Protein AF-A0A7D5PEN3-F1 (afdb_monomer)

Organism: NCBI:txid869886

Radius of gyration: 13.24 Å; Cα contacts (8 Å, |Δi|>4): 203; chains: 1; bounding box: 29×26×38 Å

Foldseek 3Di:
DWDDPDVQKTWQFFFDDDPPGDQQVLGATKIKGFLCVCVVVPPPQVCVACPPRNPDRKIWIWGWTADNVSDDTHIHTDDIGNDRVVSNVVCCVVCVVRGDPVD

pLDDT: mean 81.51, std 12.38, range [48.88, 95.69]

Structure (mmCIF, N/CA/C/O backbone):
data_AF-A0A7D5PEN3-F1
#
_entry.id   AF-A0A7D5PEN3-F1
#
loop_
_atom_site.group_PDB
_atom_site.id
_atom_site.type_symbol
_atom_site.label_atom_id
_atom_site.label_alt_id
_atom_site.label_comp_id
_atom_site.label_asym_id
_atom_site.label_entity_id
_atom_site.label_seq_id
_atom_site.pdbx_PDB_ins_code
_atom_site.Cartn_x
_atom_site.Cartn_y
_atom_site.Cartn_z
_atom_site.occupancy
_atom_site.B_iso_or_equiv
_atom_site.auth_seq_id
_atom_site.auth_comp_id
_atom_site.auth_asym_id
_atom_site.auth_atom_id
_atom_site.pdbx_PDB_model_num
ATOM 1 N N . MET A 1 1 ? -1.000 -15.122 -2.927 1.00 71.44 1 MET A N 1
ATOM 2 C CA . MET A 1 1 ? -1.975 -14.726 -1.868 1.00 71.44 1 MET A CA 1
ATOM 3 C C . MET A 1 1 ? -1.332 -13.662 -0.979 1.00 71.44 1 MET A C 1
ATOM 5 O O . MET A 1 1 ? -0.112 -13.690 -0.885 1.00 71.44 1 MET A O 1
ATOM 9 N N . PRO A 1 2 ? -2.082 -12.743 -0.330 1.00 87.56 2 PRO A N 1
ATOM 10 C CA . PRO A 1 2 ? -1.479 -11.714 0.520 1.00 87.56 2 PRO A CA 1
ATOM 11 C C . PRO A 1 2 ? -0.655 -12.319 1.660 1.00 87.56 2 PRO A C 1
ATOM 13 O O . PRO A 1 2 ? -1.161 -13.127 2.441 1.00 87.56 2 PRO A O 1
ATOM 16 N N . LYS A 1 3 ? 0.605 -11.904 1.775 1.00 91.25 3 LYS A N 1
ATOM 17 C CA . LYS A 1 3 ? 1.523 -12.324 2.833 1.00 91.25 3 LYS A CA 1
ATOM 18 C C . LYS A 1 3 ? 1.365 -11.396 4.032 1.00 91.25 3 LYS A C 1
ATOM 20 O O . LYS A 1 3 ? 1.504 -10.181 3.896 1.00 91.25 3 LYS A O 1
ATOM 25 N N . ARG A 1 4 ? 1.083 -11.953 5.212 1.00 91.50 4 ARG A N 1
ATOM 26 C CA . ARG A 1 4 ? 1.033 -11.164 6.451 1.00 91.50 4 ARG A CA 1
ATOM 27 C C . ARG A 1 4 ? 2.435 -10.651 6.782 1.00 91.50 4 ARG A C 1
ATOM 29 O O . ARG A 1 4 ? 3.367 -11.451 6.834 1.00 91.50 4 ARG A O 1
ATOM 36 N N . VAL A 1 5 ? 2.558 -9.344 6.991 1.00 88.12 5 VAL A N 1
ATOM 37 C CA . VAL A 1 5 ? 3.783 -8.703 7.492 1.00 88.12 5 VAL A CA 1
ATOM 38 C C . VAL A 1 5 ? 3.717 -8.696 9.017 1.00 88.12 5 VAL A C 1
ATOM 40 O O . VAL A 1 5 ? 4.522 -9.343 9.677 1.00 88.12 5 VAL A O 1
ATOM 43 N N . GLU A 1 6 ? 2.656 -8.099 9.556 1.00 88.19 6 GLU A N 1
ATOM 44 C CA . GLU A 1 6 ? 2.319 -8.044 10.981 1.00 88.19 6 GLU A CA 1
ATOM 45 C C . GLU A 1 6 ? 0.783 -8.060 11.155 1.00 88.19 6 GLU A C 1
ATOM 47 O O . GLU A 1 6 ? 0.049 -8.020 10.157 1.00 88.19 6 GLU A O 1
ATOM 52 N N . PRO A 1 7 ? 0.232 -8.214 12.374 1.00 88.69 7 PRO A N 1
ATOM 53 C CA . PRO A 1 7 ? -1.206 -8.052 12.587 1.00 88.69 7 PRO A CA 1
ATOM 54 C C . PRO A 1 7 ? -1.689 -6.714 12.012 1.00 88.69 7 PRO A C 1
ATOM 56 O O . PRO A 1 7 ? -1.050 -5.691 12.206 1.00 88.69 7 PRO A O 1
ATOM 59 N N . GLY A 1 8 ? -2.780 -6.733 11.242 1.00 88.44 8 GLY A N 1
ATOM 60 C CA . GLY A 1 8 ? -3.295 -5.527 10.583 1.00 88.44 8 GLY A CA 1
ATOM 61 C C . GLY A 1 8 ? -2.544 -5.084 9.318 1.00 88.44 8 GLY A C 1
ATOM 62 O O . GLY A 1 8 ? -3.006 -4.153 8.669 1.00 88.44 8 GLY A O 1
ATOM 63 N N . HIS A 1 9 ? -1.469 -5.762 8.897 1.00 90.38 9 HIS A N 1
ATOM 64 C CA . HIS A 1 9 ? -0.638 -5.356 7.753 1.00 90.38 9 HIS A CA 1
ATOM 65 C C . HIS A 1 9 ? -0.281 -6.531 6.836 1.00 90.38 9 HIS A C 1
ATOM 67 O O . HIS A 1 9 ? 0.260 -7.558 7.256 1.00 90.38 9 HIS A O 1
ATOM 73 N N . TYR A 1 10 ? -0.584 -6.390 5.548 1.00 92.94 10 TYR A N 1
ATOM 74 C CA . TYR A 1 10 ? -0.415 -7.449 4.559 1.00 92.94 10 TYR A CA 1
ATOM 75 C C . TYR A 1 10 ? 0.212 -6.907 3.282 1.00 92.94 10 TYR A C 1
ATOM 77 O O . TYR A 1 10 ? -0.242 -5.914 2.719 1.00 92.94 10 TYR A O 1
ATOM 85 N N . LYS A 1 11 ? 1.202 -7.625 2.762 1.00 93.44 11 LYS A N 1
ATOM 86 C CA . LYS A 1 11 ? 1.771 -7.382 1.441 1.00 93.44 11 LYS A CA 1
ATOM 87 C C . LYS A 1 11 ? 1.025 -8.210 0.400 1.00 93.44 11 LYS A C 1
ATOM 89 O O . LYS A 1 11 ? 0.837 -9.409 0.584 1.00 93.44 11 LYS A O 1
ATOM 94 N N . VAL A 1 12 ? 0.587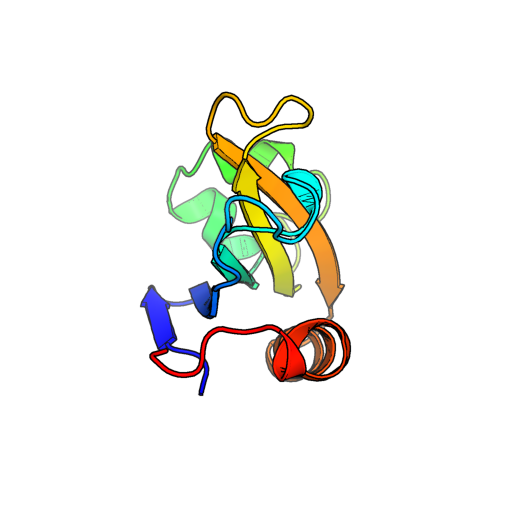 -7.575 -0.682 1.00 94.25 12 VAL A N 1
ATOM 95 C CA . VAL A 1 12 ? -0.246 -8.202 -1.722 1.00 94.25 12 VAL A CA 1
ATOM 96 C C . VAL A 1 12 ? 0.576 -8.594 -2.945 1.00 94.25 12 VAL A C 1
ATOM 98 O O . VAL A 1 12 ? 0.327 -9.651 -3.516 1.00 94.25 12 VAL A O 1
ATOM 101 N N . GLY A 1 13 ? 1.560 -7.781 -3.327 1.00 93.31 13 GLY A N 1
ATOM 102 C CA . GLY A 1 13 ? 2.419 -8.066 -4.471 1.00 93.31 13 GLY A CA 1
ATOM 103 C C . GLY A 1 13 ? 3.527 -7.035 -4.640 1.00 93.31 13 GLY A C 1
ATOM 104 O O . GLY A 1 13 ? 3.624 -6.074 -3.872 1.00 93.31 13 GLY A O 1
ATOM 105 N N . ARG A 1 14 ? 4.365 -7.237 -5.653 1.00 93.12 14 ARG A N 1
ATOM 106 C CA . ARG A 1 14 ? 5.457 -6.334 -6.029 1.00 93.12 14 ARG A CA 1
ATOM 107 C C . ARG A 1 14 ? 5.458 -6.139 -7.538 1.00 93.12 14 ARG A C 1
ATOM 109 O O . ARG A 1 14 ? 5.141 -7.072 -8.264 1.00 93.12 14 ARG A O 1
ATOM 116 N N . ILE A 1 15 ? 5.784 -4.929 -7.985 1.00 91.62 15 ILE A N 1
ATOM 117 C CA . ILE A 1 15 ? 6.061 -4.618 -9.390 1.00 91.62 15 ILE A CA 1
ATOM 118 C C . ILE A 1 15 ? 7.510 -4.145 -9.486 1.00 91.62 15 ILE A C 1
ATOM 120 O O . ILE A 1 15 ? 7.851 -3.064 -8.993 1.00 91.62 15 ILE A O 1
ATOM 124 N N . GLU A 1 16 ? 8.371 -4.923 -10.124 1.00 87.62 16 GLU A N 1
ATOM 125 C CA . GLU A 1 16 ? 9.770 -4.564 -10.315 1.00 87.62 16 GLU A CA 1
ATOM 126 C C . GLU A 1 16 ? 9.978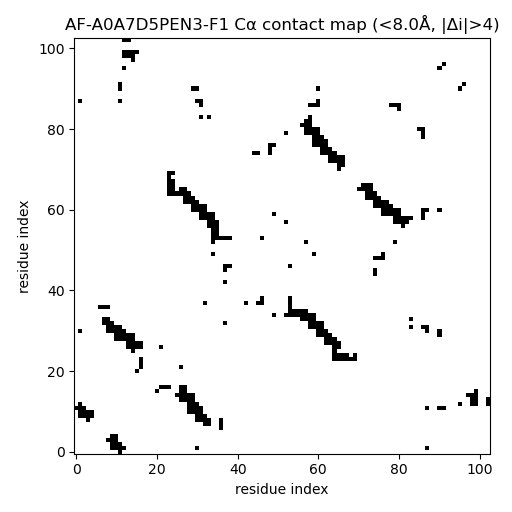 -3.411 -11.301 1.00 87.62 16 GLU A C 1
ATOM 128 O O . GLU A 1 16 ? 9.359 -3.307 -12.367 1.00 87.62 16 GLU A O 1
ATOM 133 N N . GLN A 1 17 ? 10.934 -2.546 -10.962 1.00 82.06 17 GLN A N 1
ATOM 134 C CA . GLN A 1 17 ? 11.415 -1.524 -11.877 1.00 82.06 17 GLN A CA 1
ATOM 135 C C . GLN A 1 17 ? 12.422 -2.142 -12.850 1.00 82.06 17 GLN A C 1
ATOM 137 O O . GLN A 1 17 ? 13.577 -2.376 -12.510 1.00 82.06 17 GLN A O 1
ATOM 142 N N . LYS A 1 18 ? 11.981 -2.382 -14.085 1.00 81.00 18 LYS A N 1
ATOM 143 C CA . LYS A 1 18 ? 12.833 -2.876 -15.178 1.00 81.00 18 LYS A CA 1
ATOM 144 C C . LYS A 1 18 ? 13.399 -1.701 -15.986 1.00 81.00 18 LYS A C 1
ATOM 146 O O . LYS A 1 18 ? 12.784 -0.637 -16.037 1.00 81.00 18 LYS A O 1
ATOM 151 N N . ARG A 1 19 ? 14.537 -1.895 -16.671 1.00 74.94 19 ARG A N 1
ATOM 152 C CA . ARG A 1 19 ? 15.197 -0.859 -17.505 1.00 74.94 19 ARG A CA 1
ATOM 153 C C . ARG A 1 19 ? 14.262 -0.244 -18.560 1.00 74.94 19 ARG A C 1
ATOM 155 O O . ARG A 1 19 ? 14.308 0.958 -18.777 1.00 74.94 19 ARG A O 1
ATOM 162 N N . ASN A 1 20 ? 13.377 -1.059 -19.139 1.00 76.56 20 ASN A N 1
ATOM 163 C CA . ASN A 1 20 ? 12.296 -0.643 -20.048 1.00 76.56 20 ASN A CA 1
ATOM 164 C C . ASN A 1 20 ? 10.908 -0.864 -19.410 1.00 76.56 20 ASN A C 1
ATOM 166 O O . ASN A 1 20 ? 9.940 -1.211 -20.084 1.00 76.56 20 ASN A O 1
ATOM 170 N N . GLY A 1 21 ? 10.844 -0.785 -18.082 1.00 68.69 21 GLY A N 1
ATOM 171 C CA . GLY A 1 21 ? 9.694 -1.174 -17.279 1.00 68.69 21 GLY A CA 1
ATOM 172 C C . GLY A 1 21 ? 8.667 -0.061 -17.067 1.00 68.69 21 GLY A C 1
ATOM 173 O O . GLY A 1 21 ? 8.719 0.999 -17.697 1.00 68.69 21 GLY A O 1
ATOM 174 N N . PRO A 1 22 ? 7.707 -0.290 -16.156 1.00 73.19 22 PRO A N 1
ATOM 175 C CA . PRO A 1 22 ? 6.732 0.721 -15.783 1.00 73.19 22 PRO A CA 1
ATOM 176 C C . PRO A 1 22 ? 7.424 1.982 -15.250 1.00 73.19 22 PRO A C 1
ATOM 178 O O . PRO A 1 22 ? 8.514 1.924 -14.681 1.00 73.19 22 PRO A O 1
ATOM 181 N N . ARG A 1 23 ? 6.763 3.140 -15.403 1.00 77.56 23 ARG A N 1
ATOM 182 C CA . ARG A 1 23 ? 7.237 4.396 -14.797 1.00 77.56 23 ARG A CA 1
ATOM 183 C C . ARG A 1 23 ? 7.530 4.181 -13.304 1.00 77.56 23 ARG A C 1
ATOM 185 O O . ARG A 1 23 ? 6.733 3.486 -12.675 1.00 77.56 23 ARG A O 1
ATOM 192 N N . PRO A 1 24 ? 8.545 4.843 -12.719 1.00 74.94 24 PRO A N 1
ATOM 193 C CA . PRO A 1 24 ? 8.941 4.641 -11.320 1.00 74.94 24 PRO A CA 1
ATOM 194 C C . PRO A 1 24 ? 7.770 4.675 -10.326 1.00 74.94 24 PRO A C 1
ATOM 196 O O . PRO A 1 24 ? 7.653 3.795 -9.479 1.00 74.94 24 PRO A O 1
ATOM 199 N N . ARG A 1 25 ? 6.812 5.593 -10.527 1.00 75.38 25 ARG A N 1
ATOM 200 C CA . ARG A 1 25 ? 5.568 5.717 -9.735 1.00 75.38 25 ARG A CA 1
ATOM 201 C C . ARG A 1 25 ? 4.599 4.521 -9.788 1.00 75.38 25 ARG A C 1
ATOM 203 O O . ARG A 1 25 ? 3.565 4.533 -9.132 1.00 75.38 25 ARG A O 1
ATOM 210 N N . LYS A 1 26 ? 4.847 3.538 -10.654 1.00 81.38 26 LYS A N 1
ATOM 211 C CA . LYS A 1 26 ? 4.028 2.325 -10.818 1.00 81.38 26 LYS A CA 1
ATOM 212 C C . LYS A 1 26 ? 4.739 1.067 -10.321 1.00 81.38 26 LYS A C 1
ATOM 214 O O . LYS A 1 26 ? 4.127 0.007 -10.356 1.00 81.38 26 LYS A O 1
ATOM 219 N N . CYS A 1 27 ? 5.988 1.187 -9.883 1.00 88.12 27 CYS A N 1
ATOM 220 C CA . CYS A 1 27 ? 6.793 0.086 -9.370 1.00 88.12 27 CYS A CA 1
ATOM 221 C C . CYS A 1 27 ? 6.837 0.124 -7.839 1.00 88.12 27 CYS A C 1
ATOM 223 O O . CYS A 1 27 ? 6.538 1.157 -7.236 1.00 88.12 27 CYS A O 1
ATOM 225 N N . GLY A 1 28 ? 7.244 -0.976 -7.220 1.00 90.75 28 GLY A N 1
ATOM 226 C CA . GLY A 1 28 ? 7.387 -1.102 -5.775 1.00 90.75 28 GLY A CA 1
ATOM 227 C C . GLY A 1 28 ? 6.494 -2.178 -5.173 1.00 90.75 28 GLY A C 1
ATOM 228 O O . GLY A 1 28 ? 5.897 -2.992 -5.878 1.00 90.75 28 GLY A O 1
ATOM 229 N N . ASP A 1 29 ? 6.434 -2.168 -3.853 1.00 93.06 29 ASP A N 1
ATOM 230 C CA . ASP A 1 29 ? 5.667 -3.088 -3.035 1.00 93.06 29 ASP A CA 1
ATOM 231 C C . ASP A 1 29 ? 4.258 -2.555 -2.798 1.00 93.06 29 ASP A C 1
ATOM 233 O O . ASP A 1 29 ? 4.068 -1.410 -2.398 1.00 93.06 29 ASP A O 1
ATOM 237 N N . PHE A 1 30 ? 3.263 -3.404 -3.014 1.00 93.31 30 PHE A N 1
ATOM 238 C CA . PHE A 1 30 ? 1.858 -3.082 -2.811 1.00 93.31 30 PHE A CA 1
ATOM 239 C C . PHE A 1 30 ? 1.318 -3.880 -1.636 1.00 93.31 30 PHE A C 1
ATOM 241 O O . PHE A 1 30 ? 1.594 -5.076 -1.494 1.00 93.31 30 PHE A O 1
ATOM 248 N N . GLY A 1 31 ? 0.512 -3.235 -0.805 1.00 93.94 31 GLY A N 1
ATOM 249 C CA . GLY A 1 31 ? -0.061 -3.880 0.364 1.00 93.94 31 GLY A CA 1
ATOM 250 C C . GLY A 1 31 ? -1.264 -3.148 0.923 1.00 93.94 31 GLY A C 1
ATOM 251 O O . GLY A 1 31 ? -1.727 -2.152 0.366 1.00 93.94 31 GLY A O 1
ATOM 252 N N . VAL A 1 32 ? -1.779 -3.689 2.019 1.00 93.06 32 VAL A N 1
ATOM 253 C CA . VAL A 1 32 ? -2.891 -3.131 2.778 1.00 93.06 32 VAL A CA 1
ATOM 254 C C . VAL A 1 32 ? -2.531 -3.071 4.255 1.00 93.06 32 VAL A C 1
ATOM 256 O O . VAL A 1 32 ? -1.940 -4.012 4.787 1.00 93.06 32 VAL A O 1
ATOM 259 N N . ILE A 1 33 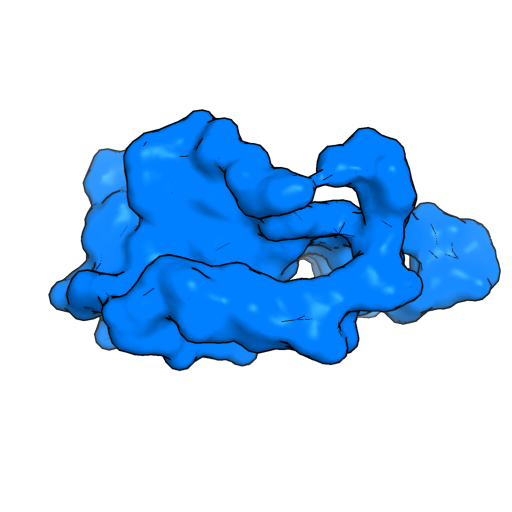? -2.897 -1.984 4.922 1.00 90.56 33 ILE A N 1
ATOM 260 C CA . ILE A 1 33 ? -2.694 -1.792 6.361 1.00 90.56 33 ILE A CA 1
ATOM 261 C C . ILE A 1 33 ? -3.975 -1.253 7.000 1.00 90.56 33 ILE A C 1
ATOM 263 O O . ILE A 1 33 ? -4.687 -0.459 6.385 1.00 90.56 33 ILE A O 1
ATOM 267 N N . LYS A 1 34 ? -4.310 -1.710 8.204 1.00 88.88 34 LYS A N 1
ATOM 268 C CA . LYS A 1 34 ? -5.450 -1.199 8.969 1.00 88.88 34 LYS A CA 1
ATOM 269 C C . LYS A 1 34 ? -5.070 0.131 9.623 1.00 88.88 34 LYS A C 1
ATOM 271 O O . LYS A 1 34 ? -3.991 0.231 10.198 1.00 88.88 34 LYS A O 1
ATOM 276 N N . GLY A 1 35 ? -5.947 1.131 9.531 1.00 81.44 35 GLY A N 1
ATOM 277 C CA . GLY A 1 35 ? -5.688 2.493 10.008 1.00 81.44 35 GLY A CA 1
ATOM 278 C C . GLY A 1 35 ? -5.239 2.551 11.468 1.00 81.44 35 GLY A C 1
ATOM 279 O O . GLY A 1 35 ? -4.234 3.184 11.758 1.00 81.44 35 GLY A O 1
ATOM 280 N N . GLU A 1 36 ? -5.912 1.816 12.357 1.00 79.00 36 GLU A N 1
ATOM 281 C CA . GLU A 1 36 ? -5.583 1.778 13.794 1.00 79.00 36 GLU A CA 1
ATOM 282 C C . GLU A 1 36 ? -4.154 1.271 14.083 1.00 79.00 36 GL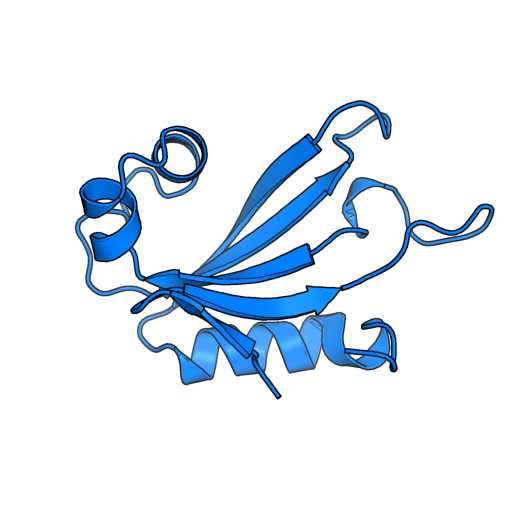U A C 1
ATOM 284 O O . GLU A 1 36 ? -3.478 1.787 14.967 1.00 79.00 36 GLU A O 1
ATOM 289 N N . ASN A 1 37 ? -3.643 0.332 13.279 1.00 75.25 37 ASN A N 1
ATOM 290 C CA . ASN A 1 37 ? -2.304 -0.242 13.448 1.00 75.25 37 ASN A CA 1
ATOM 291 C C . ASN A 1 37 ? -1.175 0.719 13.039 1.00 75.25 37 ASN A C 1
ATOM 293 O O . ASN A 1 37 ? -0.017 0.496 13.390 1.00 75.25 37 ASN A O 1
ATOM 297 N N . ILE A 1 38 ? -1.489 1.777 12.286 1.00 71.50 38 ILE A N 1
ATOM 298 C CA . ILE A 1 38 ? -0.506 2.775 11.847 1.00 71.50 38 ILE A CA 1
ATOM 299 C C . ILE A 1 38 ? -0.006 3.606 13.034 1.00 71.50 38 ILE A C 1
ATOM 301 O O . ILE A 1 38 ? 1.191 3.875 13.127 1.00 71.50 38 ILE A O 1
ATOM 305 N N . GLU A 1 39 ? -0.910 3.982 13.943 1.00 62.72 39 GLU A N 1
ATOM 306 C CA . GLU A 1 39 ? -0.576 4.758 15.143 1.00 62.72 39 GLU A CA 1
ATOM 307 C C . GLU A 1 39 ? 0.142 3.888 16.188 1.00 62.72 39 GLU A C 1
ATOM 309 O O . GLU A 1 39 ? 1.155 4.313 16.743 1.00 62.72 39 GLU A O 1
ATOM 314 N N . GLU A 1 40 ? -0.330 2.655 16.411 1.00 60.72 40 GLU A N 1
ATOM 315 C CA . GLU A 1 40 ? 0.214 1.754 17.441 1.00 60.72 40 GLU A CA 1
ATOM 316 C C . GLU A 1 40 ? 1.681 1.367 17.203 1.00 60.72 40 GLU A C 1
ATOM 318 O O . GLU A 1 40 ? 2.454 1.265 18.156 1.00 60.72 40 GLU A O 1
ATOM 323 N N . ASN A 1 41 ? 2.088 1.203 15.942 1.00 60.50 41 ASN A N 1
ATOM 324 C CA . ASN A 1 41 ? 3.436 0.743 15.601 1.00 60.50 41 ASN A CA 1
ATOM 325 C C . ASN A 1 41 ? 4.446 1.883 15.373 1.00 60.50 41 ASN A C 1
ATOM 327 O O . ASN A 1 41 ? 5.579 1.629 14.966 1.00 60.50 41 ASN A O 1
ATOM 331 N N . GLY A 1 42 ? 4.072 3.141 15.645 1.00 54.59 42 GLY A N 1
ATOM 332 C CA . GLY A 1 42 ? 5.000 4.280 15.595 1.00 54.59 42 GLY A CA 1
ATOM 333 C C . GLY A 1 42 ? 5.561 4.574 14.201 1.00 54.59 42 GLY A C 1
ATOM 334 O O . GLY A 1 42 ? 6.606 5.215 14.061 1.00 54.59 42 GLY A O 1
ATOM 335 N N . HIS A 1 43 ? 4.882 4.110 13.154 1.00 65.19 43 HIS A N 1
ATOM 336 C CA . HIS A 1 43 ? 5.349 4.268 11.789 1.00 65.19 43 HIS A CA 1
ATOM 337 C C . HIS A 1 43 ? 5.019 5.668 11.259 1.00 65.19 43 HIS A C 1
ATOM 339 O O . HIS A 1 43 ? 4.020 5.886 10.569 1.00 65.19 43 HIS A O 1
ATOM 345 N N . LEU A 1 44 ? 5.895 6.627 11.560 1.00 60.12 44 LEU A N 1
ATOM 346 C CA . LEU A 1 44 ? 5.773 8.031 11.142 1.00 60.12 44 LEU A CA 1
ATOM 347 C C . LEU A 1 44 ? 5.526 8.194 9.633 1.00 60.12 44 LEU A C 1
ATOM 349 O O . LEU A 1 44 ? 4.830 9.119 9.218 1.00 60.12 44 LEU A O 1
ATOM 353 N N . GLU A 1 45 ? 6.057 7.280 8.815 1.00 65.38 45 GLU A N 1
ATOM 354 C CA . GLU A 1 45 ? 5.835 7.285 7.369 1.00 65.38 45 GLU A CA 1
ATOM 355 C C . GLU A 1 45 ? 4.360 7.096 6.990 1.00 65.38 45 GLU A C 1
ATOM 357 O O . GLU A 1 45 ? 3.890 7.754 6.070 1.00 65.38 45 GLU A O 1
ATOM 362 N N . TRP A 1 46 ? 3.604 6.263 7.710 1.00 67.44 46 TRP A N 1
ATOM 363 C CA . TRP A 1 46 ? 2.198 5.972 7.415 1.00 67.44 46 TRP A CA 1
ATOM 364 C C . TRP A 1 46 ? 1.260 7.054 7.956 1.00 67.44 46 TRP A C 1
ATOM 366 O O . TRP A 1 46 ? 0.203 7.304 7.363 1.00 67.44 46 TRP A O 1
ATOM 376 N N . SER A 1 47 ? 1.664 7.732 9.035 1.00 61.91 47 SER A N 1
ATOM 377 C CA . SER A 1 47 ? 0.892 8.797 9.685 1.00 61.91 47 SER A CA 1
ATOM 378 C C . SER A 1 47 ? 0.627 9.995 8.767 1.00 61.91 47 SER A C 1
ATOM 380 O O . SER A 1 47 ? -0.461 10.564 8.788 1.00 61.91 47 SER A O 1
ATOM 382 N N . HIS A 1 48 ? 1.577 10.348 7.899 1.00 63.25 48 HIS A N 1
ATOM 383 C CA . HIS A 1 48 ? 1.396 11.436 6.927 1.00 63.25 48 HIS A CA 1
ATOM 384 C C . HIS A 1 48 ? 0.476 11.075 5.757 1.00 63.25 48 HIS A C 1
ATOM 386 O O . HIS A 1 48 ? -0.004 11.947 5.040 1.00 63.25 48 HIS A O 1
ATOM 392 N N . ILE A 1 49 ? 0.261 9.785 5.517 1.00 64.00 49 ILE A N 1
ATOM 393 C CA . ILE A 1 49 ? -0.336 9.301 4.271 1.00 64.00 49 ILE A CA 1
ATOM 394 C C . ILE A 1 49 ? -1.777 8.847 4.503 1.00 64.00 49 ILE A C 1
ATOM 396 O O . ILE A 1 49 ? -2.614 8.937 3.610 1.00 64.00 49 ILE A O 1
ATOM 400 N N . CYS A 1 50 ? -2.085 8.407 5.722 1.00 60.69 50 CYS A N 1
ATOM 401 C CA . CYS A 1 50 ? -3.433 8.047 6.148 1.00 60.69 50 CYS A CA 1
ATOM 402 C C . CYS A 1 50 ? -4.111 9.164 6.960 1.00 60.69 50 CYS A C 1
ATOM 404 O O . CYS A 1 50 ? -5.047 8.887 7.710 1.00 60.69 50 CYS A O 1
ATOM 406 N N . GLU A 1 51 ? -3.645 10.410 6.837 1.00 58.75 51 GLU A N 1
ATOM 407 C CA . GLU A 1 51 ? -4.113 11.560 7.616 1.00 58.75 51 GLU A CA 1
ATOM 408 C C . GLU A 1 51 ? -5.653 11.692 7.537 1.00 58.75 51 GLU A C 1
ATOM 410 O O . GLU A 1 51 ? -6.239 11.801 6.460 1.00 58.75 51 GLU A O 1
ATOM 415 N N . GLY A 1 52 ? -6.332 11.567 8.686 1.00 59.69 52 GLY A N 1
ATOM 416 C CA . GLY A 1 52 ? -7.803 11.533 8.800 1.00 59.69 52 GLY A CA 1
ATOM 417 C C . GLY A 1 52 ? -8.463 10.140 8.765 1.00 59.69 52 GLY A C 1
ATOM 418 O O . GLY A 1 52 ? -9.629 10.015 9.132 1.00 59.69 52 GLY A O 1
ATOM 419 N N . ILE A 1 53 ? -7.734 9.084 8.390 1.00 60.62 53 ILE A N 1
ATOM 420 C CA . ILE A 1 53 ? -8.201 7.678 8.336 1.00 60.62 53 ILE A CA 1
ATOM 421 C C . ILE A 1 53 ? -7.556 6.823 9.439 1.00 60.62 53 ILE A C 1
ATOM 423 O O . ILE A 1 53 ? -8.124 5.807 9.833 1.00 60.62 53 ILE A O 1
ATOM 427 N N . ILE A 1 54 ? -6.423 7.263 9.993 1.00 59.97 54 ILE A N 1
ATOM 428 C CA . ILE A 1 54 ? -5.648 6.573 11.047 1.00 59.97 54 ILE A CA 1
ATOM 429 C C . ILE A 1 54 ? -6.495 6.202 12.273 1.00 59.97 54 ILE A C 1
ATOM 431 O O . ILE A 1 54 ? -6.298 5.153 12.869 1.00 59.97 54 ILE A O 1
ATOM 435 N N . LYS A 1 55 ? -7.521 6.997 12.595 1.00 59.88 55 LYS A N 1
ATOM 436 C CA . LYS A 1 55 ? -8.426 6.743 13.732 1.00 59.88 55 LYS A CA 1
ATOM 437 C C . LYS A 1 55 ? -9.675 5.937 13.375 1.00 59.88 55 LYS A C 1
ATOM 439 O O . LYS A 1 55 ? -10.616 5.867 14.160 1.00 59.88 55 LYS A O 1
ATOM 444 N N . THR A 1 56 ? -9.729 5.375 12.172 1.00 64.38 56 THR A N 1
ATOM 445 C CA . THR A 1 56 ? -10.885 4.620 11.679 1.00 64.38 56 THR A CA 1
ATOM 446 C C . THR A 1 56 ? -10.513 3.154 11.491 1.00 64.38 56 THR A C 1
ATOM 448 O O . THR A 1 56 ? -9.389 2.836 11.109 1.00 64.38 56 THR A O 1
ATOM 451 N N . SER A 1 57 ? -11.469 2.239 11.674 1.00 72.25 57 SER A N 1
ATOM 452 C CA . SER A 1 57 ? -11.278 0.797 11.425 1.00 72.25 57 SER A CA 1
ATOM 453 C C . SER A 1 57 ? -11.144 0.434 9.934 1.00 72.25 57 SER A C 1
ATOM 455 O O . SER A 1 57 ? -11.369 -0.716 9.550 1.00 72.25 57 SER A O 1
ATOM 457 N N . ARG A 1 58 ? -10.795 1.408 9.085 1.00 86.75 58 ARG A N 1
ATOM 458 C CA . ARG A 1 58 ? -10.635 1.259 7.640 1.00 86.75 58 ARG A CA 1
ATOM 459 C C . ARG A 1 58 ? -9.299 0.627 7.277 1.00 86.75 58 ARG A C 1
ATOM 461 O O . ARG A 1 58 ? -8.319 0.695 8.015 1.00 86.75 58 ARG A O 1
ATOM 468 N N . TRP A 1 59 ? -9.274 0.035 6.093 1.00 90.38 59 TRP A N 1
ATOM 469 C CA . TRP A 1 59 ? -8.114 -0.593 5.480 1.00 90.38 59 TRP A CA 1
ATOM 470 C C . TRP A 1 59 ? -7.581 0.278 4.349 1.00 90.38 59 TRP A C 1
ATOM 472 O O . TRP A 1 59 ? -8.294 0.600 3.400 1.00 90.38 59 TRP A O 1
ATOM 482 N N . CYS A 1 60 ? -6.312 0.642 4.437 1.00 90.38 60 CYS A N 1
ATOM 483 C CA . CYS A 1 60 ? -5.610 1.490 3.490 1.00 90.38 60 CYS A CA 1
ATOM 484 C C . CYS A 1 60 ? -4.800 0.629 2.521 1.00 90.38 60 CYS A C 1
ATOM 486 O O . CYS A 1 60 ? -3.895 -0.086 2.943 1.00 90.38 60 CYS A O 1
ATOM 488 N N . ALA A 1 61 ? -5.099 0.711 1.226 1.00 92.62 61 ALA A N 1
ATOM 489 C CA . ALA A 1 61 ? -4.264 0.151 0.172 1.00 92.62 61 ALA A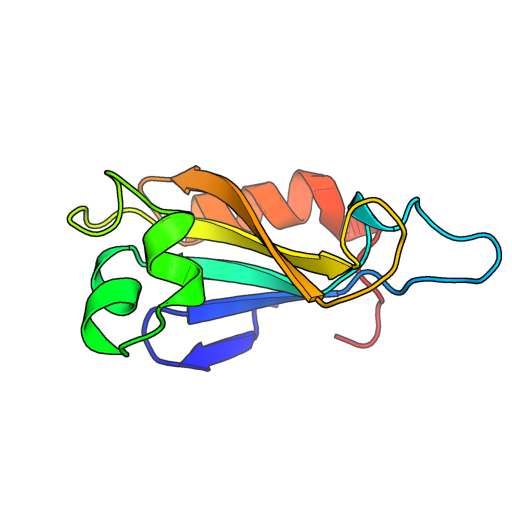 CA 1
ATOM 490 C C . ALA A 1 61 ? -3.151 1.135 -0.192 1.00 92.62 61 ALA A C 1
ATOM 492 O O . ALA A 1 61 ? -3.412 2.321 -0.421 1.00 92.62 61 ALA A O 1
ATOM 493 N N . TYR A 1 62 ? -1.925 0.636 -0.296 1.00 91.12 62 TYR A N 1
ATOM 494 C CA . TYR A 1 62 ? -0.742 1.467 -0.457 1.00 91.12 62 TYR A CA 1
ATOM 495 C C . TYR A 1 62 ? 0.237 0.940 -1.507 1.00 91.12 62 TYR A C 1
ATOM 497 O O . TYR A 1 62 ? 0.167 -0.216 -1.940 1.00 91.12 62 TYR A O 1
ATOM 505 N N . ARG A 1 63 ? 1.202 1.798 -1.848 1.00 91.31 63 ARG A N 1
ATOM 506 C CA . ARG A 1 63 ? 2.440 1.453 -2.555 1.00 91.31 63 ARG A CA 1
ATOM 507 C C . ARG A 1 63 ? 3.651 1.971 -1.778 1.00 91.31 63 ARG A C 1
ATOM 509 O O . ARG A 1 63 ? 3.634 3.113 -1.344 1.00 91.31 63 ARG A O 1
ATOM 516 N N . ILE A 1 64 ? 4.707 1.174 -1.673 1.00 90.12 64 ILE A N 1
ATOM 517 C CA . ILE A 1 64 ? 6.043 1.597 -1.237 1.00 90.12 64 ILE A CA 1
ATOM 518 C C . ILE A 1 64 ? 6.974 1.417 -2.427 1.00 90.12 64 ILE A C 1
ATOM 520 O O . ILE A 1 64 ? 7.191 0.298 -2.889 1.00 90.12 64 ILE A O 1
ATOM 524 N N . GLY A 1 65 ? 7.513 2.497 -2.970 1.00 89.56 65 GLY A N 1
ATOM 525 C CA . GLY A 1 65 ? 8.346 2.402 -4.162 1.00 89.56 65 GLY A CA 1
ATOM 526 C C . GLY A 1 65 ? 9.110 3.680 -4.457 1.00 89.56 65 GLY A C 1
ATOM 527 O O . GLY A 1 65 ? 9.119 4.598 -3.641 1.00 89.56 65 GLY A O 1
ATOM 528 N N . PRO A 1 66 ? 9.754 3.761 -5.628 1.00 86.56 66 PRO A N 1
ATOM 529 C CA . PRO A 1 66 ? 10.526 4.935 -5.995 1.00 86.56 66 PRO A CA 1
ATOM 530 C C . PRO A 1 66 ? 9.664 6.202 -6.024 1.00 86.56 66 PRO A C 1
ATOM 532 O O . PRO A 1 66 ? 8.502 6.155 -6.460 1.00 86.56 66 PRO A O 1
ATOM 535 N N . GLY A 1 67 ? 10.253 7.326 -5.608 1.00 78.69 67 GLY A N 1
ATOM 536 C CA . GLY A 1 67 ? 9.676 8.662 -5.779 1.00 78.69 67 GLY A CA 1
ATOM 537 C C . GLY A 1 67 ? 9.536 9.075 -7.252 1.00 78.69 67 GLY A C 1
ATOM 538 O O . GLY A 1 67 ? 9.885 8.326 -8.168 1.00 78.69 67 GLY A O 1
ATOM 539 N N . ASP A 1 68 ? 9.040 10.290 -7.501 1.00 72.88 68 ASP A N 1
ATOM 540 C CA . ASP A 1 68 ? 8.663 10.753 -8.849 1.00 72.88 68 ASP A CA 1
ATOM 541 C C . ASP A 1 68 ? 9.812 10.714 -9.871 1.00 72.88 68 ASP A C 1
ATOM 543 O O . ASP A 1 68 ? 9.594 10.377 -11.036 1.00 72.88 68 ASP A O 1
ATOM 547 N N . ASN A 1 69 ? 11.043 10.953 -9.415 1.00 75.31 69 ASN A N 1
ATOM 548 C CA . ASN A 1 69 ? 12.250 10.929 -10.246 1.00 75.31 69 ASN A CA 1
ATOM 549 C C . ASN A 1 69 ? 12.988 9.576 -10.215 1.00 75.31 69 ASN A C 1
ATOM 551 O O . ASN A 1 69 ? 14.095 9.461 -10.734 1.00 75.31 69 ASN A O 1
ATOM 555 N N . GLY A 1 70 ? 12.406 8.547 -9.589 1.00 70.88 70 GLY A N 1
ATOM 556 C CA . GLY A 1 70 ? 13.052 7.245 -9.390 1.00 70.88 70 GLY A CA 1
ATOM 557 C C . GLY A 1 70 ? 14.105 7.220 -8.278 1.00 70.88 70 GLY A C 1
ATOM 558 O O . GLY A 1 70 ? 14.714 6.183 -8.042 1.00 70.88 70 GLY A O 1
ATOM 559 N N . THR A 1 71 ? 14.309 8.341 -7.588 1.00 71.88 71 THR A N 1
ATOM 560 C CA . THR A 1 71 ? 15.240 8.493 -6.467 1.00 71.88 71 THR A CA 1
ATOM 561 C C . THR A 1 71 ? 14.499 8.452 -5.135 1.00 71.88 71 THR A C 1
ATOM 563 O O . THR A 1 71 ? 13.484 9.134 -4.980 1.00 71.88 71 THR A O 1
ATOM 566 N N . GLY A 1 72 ? 15.043 7.712 -4.167 1.00 79.62 72 GLY A N 1
ATOM 567 C CA . GLY A 1 72 ? 14.459 7.565 -2.833 1.00 79.62 72 GLY A CA 1
ATOM 568 C C . GLY A 1 72 ? 13.226 6.659 -2.806 1.00 79.62 72 GLY A C 1
ATOM 569 O O . GLY A 1 72 ? 12.590 6.409 -3.831 1.00 79.62 72 GLY A O 1
ATOM 570 N N . THR A 1 73 ? 12.895 6.171 -1.614 1.00 84.31 73 THR A N 1
ATOM 571 C CA . THR A 1 73 ? 11.687 5.380 -1.366 1.00 84.31 73 THR A CA 1
ATOM 572 C C . THR A 1 73 ? 10.607 6.288 -0.802 1.00 84.31 73 THR A C 1
ATOM 574 O O . THR A 1 73 ? 10.869 7.106 0.077 1.00 84.31 73 THR A O 1
ATOM 577 N N . ARG A 1 74 ? 9.393 6.140 -1.319 1.00 84.44 74 ARG A N 1
ATOM 578 C CA . ARG A 1 74 ? 8.203 6.850 -0.875 1.00 84.44 74 ARG A CA 1
ATOM 579 C C . ARG A 1 74 ? 7.075 5.854 -0.664 1.00 84.44 74 ARG A C 1
ATOM 581 O O . ARG A 1 74 ? 6.898 4.923 -1.454 1.00 84.44 74 ARG A O 1
ATOM 588 N N . THR A 1 75 ? 6.291 6.124 0.364 1.00 86.19 75 THR A N 1
ATOM 589 C CA . THR A 1 75 ? 5.040 5.436 0.638 1.00 86.19 75 THR A CA 1
ATOM 590 C C . THR A 1 75 ? 3.882 6.298 0.121 1.00 86.19 75 THR A C 1
ATOM 592 O O . THR A 1 75 ? 3.879 7.520 0.276 1.00 86.19 75 THR A O 1
ATOM 595 N N . ASP A 1 76 ? 2.920 5.676 -0.555 1.00 85.56 76 ASP A N 1
ATOM 596 C CA . ASP A 1 76 ? 1.770 6.325 -1.184 1.00 85.56 76 ASP A CA 1
ATOM 597 C C . ASP A 1 76 ? 0.474 5.634 -0.759 1.00 85.56 76 ASP A C 1
ATOM 599 O O . ASP A 1 76 ? 0.329 4.421 -0.939 1.00 85.56 76 ASP A O 1
ATOM 603 N N . LEU A 1 77 ? -0.503 6.406 -0.280 1.00 88.44 77 LEU A N 1
ATOM 604 C CA . LEU A 1 77 ? -1.868 5.927 -0.086 1.00 88.44 77 LEU A CA 1
ATOM 605 C C . LEU A 1 77 ? -2.552 5.939 -1.443 1.00 88.44 77 LEU A C 1
ATOM 607 O O . LEU A 1 77 ? -2.625 6.965 -2.120 1.00 88.44 77 LEU A O 1
ATOM 611 N N . LEU A 1 78 ? -3.071 4.784 -1.832 1.00 89.62 78 LEU A N 1
ATOM 612 C CA . LEU A 1 78 ? -3.791 4.637 -3.086 1.00 89.62 78 LEU A CA 1
ATOM 613 C C . LEU A 1 78 ? -5.289 4.835 -2.872 1.00 89.62 78 LEU A C 1
ATOM 615 O O . LEU A 1 78 ? -5.931 5.536 -3.655 1.00 89.62 78 LEU A O 1
ATOM 619 N N . LYS A 1 79 ? -5.848 4.186 -1.840 1.00 91.12 79 LYS A N 1
ATOM 620 C CA . LYS A 1 79 ? -7.276 4.235 -1.495 1.00 91.12 79 LYS A CA 1
ATOM 621 C C . LYS A 1 79 ? -7.537 3.623 -0.111 1.00 91.12 79 LYS A C 1
ATOM 623 O O . LYS A 1 79 ? -6.772 2.772 0.330 1.00 91.12 79 LYS A O 1
ATOM 628 N N . ALA A 1 80 ? -8.639 4.007 0.532 1.00 90.56 80 ALA A N 1
ATOM 629 C CA . ALA A 1 80 ? -9.139 3.380 1.755 1.00 90.56 80 ALA A CA 1
ATOM 630 C C . ALA A 1 80 ? -10.458 2.624 1.524 1.00 90.56 80 ALA A C 1
ATOM 632 O O . ALA A 1 80 ? -11.244 2.982 0.642 1.00 90.56 80 ALA A O 1
ATOM 633 N N . PHE A 1 81 ? -10.680 1.590 2.332 1.00 92.12 81 PHE A N 1
ATOM 634 C CA . PHE A 1 81 ? -11.787 0.639 2.243 1.00 92.12 81 PHE A CA 1
ATOM 635 C C . PHE A 1 81 ? -12.312 0.298 3.635 1.00 92.12 81 PHE A C 1
ATOM 637 O O . PHE A 1 81 ? -11.597 0.445 4.624 1.00 92.12 81 PHE A O 1
ATOM 644 N N . ASP A 1 82 ? -13.539 -0.206 3.717 1.00 91.12 82 ASP A N 1
ATOM 645 C CA . ASP A 1 82 ? -14.120 -0.612 4.998 1.00 91.12 82 ASP A CA 1
ATOM 646 C C . ASP A 1 82 ? -13.680 -2.032 5.409 1.00 91.12 82 ASP A C 1
ATOM 648 O O . ASP A 1 82 ? -13.671 -2.358 6.594 1.00 91.12 82 ASP A O 1
ATOM 652 N N . SER A 1 83 ? -13.227 -2.865 4.460 1.00 93.38 83 SER A N 1
ATOM 653 C CA . SER A 1 83 ? -12.757 -4.228 4.729 1.00 93.38 83 SER A CA 1
ATOM 654 C C . SER A 1 83 ? -11.389 -4.539 4.109 1.00 93.38 83 SER A C 1
ATOM 656 O O . SER A 1 83 ? -10.972 -3.958 3.103 1.00 93.38 83 SER A O 1
ATOM 658 N N . LYS A 1 84 ? -10.689 -5.515 4.706 1.00 93.50 84 LYS A N 1
ATOM 659 C CA . LYS A 1 84 ? -9.418 -6.037 4.183 1.00 93.50 84 LYS A CA 1
ATOM 660 C C . LYS A 1 84 ? -9.599 -6.676 2.807 1.00 93.50 84 LYS A C 1
ATOM 662 O O . LYS A 1 84 ? -8.745 -6.490 1.945 1.00 93.50 84 LYS A O 1
ATOM 667 N N . SER A 1 85 ? -10.660 -7.467 2.630 1.00 95.00 85 SER A N 1
ATOM 668 C CA . SER A 1 85 ? -10.934 -8.177 1.376 1.00 95.00 85 SER A CA 1
ATOM 669 C C . SER A 1 85 ? -11.101 -7.192 0.230 1.00 95.00 85 SER A C 1
ATOM 671 O O . SER A 1 85 ? -10.391 -7.324 -0.757 1.00 95.00 85 SER A O 1
ATOM 673 N N . ASP A 1 86 ? -11.890 -6.1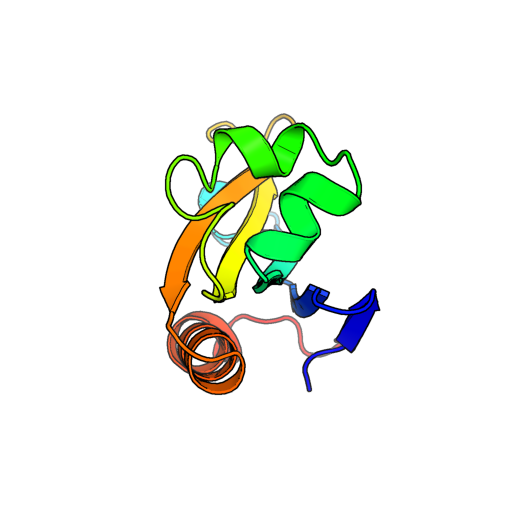30 0.410 1.00 95.31 86 ASP A N 1
ATOM 674 C CA . ASP A 1 86 ? -12.113 -5.141 -0.652 1.00 95.31 86 ASP A CA 1
ATOM 675 C C . ASP A 1 86 ? -10.814 -4.432 -1.055 1.00 95.31 86 ASP A C 1
ATOM 677 O O . ASP A 1 86 ? -10.561 -4.198 -2.238 1.00 95.31 86 ASP A O 1
ATOM 681 N N . ALA A 1 87 ? -9.961 -4.114 -0.076 1.00 93.69 87 ALA A N 1
ATOM 682 C CA . ALA A 1 87 ? -8.667 -3.488 -0.330 1.00 93.69 87 ALA A CA 1
ATOM 683 C C . ALA A 1 87 ? -7.723 -4.412 -1.122 1.00 93.69 87 ALA A C 1
ATOM 685 O O . ALA A 1 87 ? -7.045 -3.968 -2.054 1.00 93.69 87 ALA A O 1
ATOM 686 N N . VAL A 1 88 ? -7.691 -5.701 -0.768 1.00 95.25 88 VAL A N 1
ATOM 687 C CA . VAL A 1 88 ? -6.899 -6.720 -1.472 1.00 95.25 88 VAL A CA 1
ATOM 688 C C . VAL A 1 88 ? -7.440 -6.952 -2.880 1.00 95.25 88 VAL A C 1
ATOM 690 O O . VAL A 1 88 ? -6.663 -6.916 -3.835 1.00 95.25 88 VAL A O 1
ATOM 693 N N . ASP A 1 89 ? -8.748 -7.146 -3.020 1.00 95.38 89 ASP A N 1
ATOM 694 C CA . ASP A 1 89 ? -9.408 -7.428 -4.295 1.00 95.38 89 ASP A CA 1
ATOM 695 C C . ASP A 1 89 ? -9.242 -6.256 -5.262 1.00 95.38 89 ASP A C 1
ATOM 697 O O . ASP A 1 89 ? -8.952 -6.447 -6.446 1.00 95.38 89 ASP A O 1
ATOM 701 N N . TRP A 1 90 ? -9.313 -5.022 -4.755 1.00 95.69 90 TRP A N 1
ATOM 702 C CA . TRP A 1 90 ? -9.032 -3.831 -5.549 1.00 95.69 90 TRP A CA 1
ATOM 703 C C . TRP A 1 90 ? -7.590 -3.802 -6.073 1.00 95.69 90 TRP A C 1
ATOM 705 O O . TRP A 1 90 ? -7.369 -3.506 -7.253 1.00 95.69 90 TRP A O 1
ATOM 715 N N . LEU A 1 91 ? -6.603 -4.132 -5.230 1.00 94.19 91 LEU A N 1
ATOM 716 C CA . LEU A 1 91 ? -5.202 -4.217 -5.654 1.00 94.19 91 LEU A CA 1
ATOM 717 C C . LEU A 1 91 ? -4.996 -5.322 -6.695 1.00 94.19 91 LEU A C 1
ATOM 719 O O . LEU A 1 91 ? -4.331 -5.087 -7.706 1.00 94.19 91 LEU A O 1
ATOM 723 N N . GLN A 1 92 ? -5.589 -6.498 -6.487 1.00 93.38 92 GLN A N 1
ATOM 724 C CA . GLN A 1 92 ? -5.490 -7.620 -7.422 1.00 93.38 92 GLN A CA 1
ATOM 725 C C . GLN A 1 92 ? -6.163 -7.313 -8.763 1.00 93.38 92 GLN A C 1
ATOM 727 O O . GLN A 1 92 ? -5.558 -7.529 -9.810 1.00 93.38 92 GLN A O 1
ATOM 732 N N . SER A 1 93 ? -7.361 -6.733 -8.761 1.00 93.56 93 SER A N 1
ATOM 733 C CA . SER A 1 93 ? -8.058 -6.349 -9.993 1.00 93.56 93 SER A CA 1
ATOM 734 C C . SER A 1 93 ? -7.282 -5.290 -10.789 1.00 93.56 93 SER A C 1
ATOM 736 O O . SER A 1 93 ? -7.207 -5.353 -12.017 1.00 93.56 93 SER A O 1
ATOM 738 N N . ARG A 1 94 ? -6.664 -4.320 -10.103 1.00 93.25 94 ARG A N 1
ATOM 739 C CA . ARG A 1 94 ? -6.017 -3.170 -10.755 1.00 93.25 94 ARG A CA 1
ATOM 740 C C . ARG A 1 94 ? -4.559 -3.409 -11.156 1.00 93.25 94 ARG A C 1
ATOM 742 O O . ARG A 1 94 ? -4.092 -2.818 -12.137 1.00 93.25 94 ARG A O 1
ATOM 749 N N . TYR A 1 95 ? -3.838 -4.222 -10.389 1.00 91.06 95 TYR A N 1
ATOM 750 C CA . TYR A 1 95 ? -2.394 -4.433 -10.536 1.00 91.06 95 TYR A CA 1
ATOM 751 C C . TYR A 1 95 ? -1.985 -5.905 -10.603 1.00 91.06 95 TYR A C 1
ATOM 753 O O . TYR A 1 95 ? -0.840 -6.168 -10.951 1.00 91.06 95 TYR A O 1
ATOM 76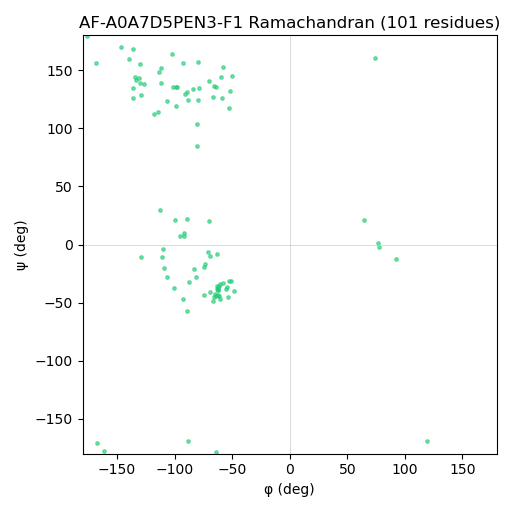1 N N . GLY A 1 96 ? -2.880 -6.854 -10.317 1.00 89.12 96 GLY A N 1
ATOM 762 C CA . GLY A 1 96 ? -2.549 -8.274 -10.165 1.00 89.12 96 GLY A CA 1
ATOM 763 C C . GLY A 1 96 ? -1.828 -8.880 -11.363 1.00 89.12 96 GLY A C 1
ATOM 764 O O . GLY A 1 96 ? -0.862 -9.609 -11.186 1.00 89.12 96 GLY A O 1
ATOM 765 N N . ASN A 1 97 ? -2.209 -8.497 -12.583 1.00 89.12 97 ASN A N 1
ATOM 766 C CA . ASN A 1 97 ? -1.545 -8.950 -13.811 1.00 89.12 97 ASN A CA 1
ATOM 767 C C . ASN A 1 97 ? -0.141 -8.358 -14.042 1.00 89.12 97 ASN A C 1
ATOM 769 O O . ASN A 1 97 ? 0.520 -8.715 -15.013 1.00 89.12 97 ASN A O 1
ATOM 773 N N . LYS A 1 98 ? 0.286 -7.411 -13.204 1.00 88.19 98 LYS A N 1
ATOM 774 C CA . LYS A 1 98 ? 1.611 -6.778 -13.234 1.00 88.19 98 LYS A CA 1
ATOM 775 C C . LYS A 1 98 ? 2.466 -7.179 -12.045 1.00 88.19 98 LYS A C 1
ATOM 777 O O . LYS A 1 98 ? 3.634 -6.804 -12.032 1.00 88.19 98 LYS A O 1
ATOM 782 N N . PHE A 1 99 ? 1.886 -7.845 -11.047 1.00 89.06 99 PHE A N 1
ATOM 783 C CA . PHE A 1 99 ? 2.673 -8.356 -9.944 1.00 89.06 99 PHE A CA 1
ATOM 784 C C . PHE A 1 99 ? 3.613 -9.432 -10.460 1.00 89.06 99 PHE A C 1
ATOM 786 O O . PHE A 1 99 ? 3.229 -10.266 -11.282 1.00 89.06 99 PHE A O 1
ATOM 793 N N . ASP A 1 100 ? 4.852 -9.379 -9.994 1.00 83.25 100 ASP A N 1
ATOM 794 C CA . ASP A 1 100 ? 5.837 -10.385 -10.339 1.00 83.25 100 ASP A CA 1
ATOM 795 C C . ASP A 1 100 ? 5.387 -11.741 -9.777 1.00 83.25 100 ASP A C 1
ATOM 797 O O . ASP A 1 100 ? 4.905 -11.846 -8.647 1.00 83.25 100 ASP A O 1
ATOM 801 N N . THR A 1 101 ? 5.506 -12.783 -10.598 1.00 67.38 101 THR A N 1
ATOM 802 C CA . THR A 1 101 ? 4.990 -14.134 -10.320 1.00 67.38 101 THR A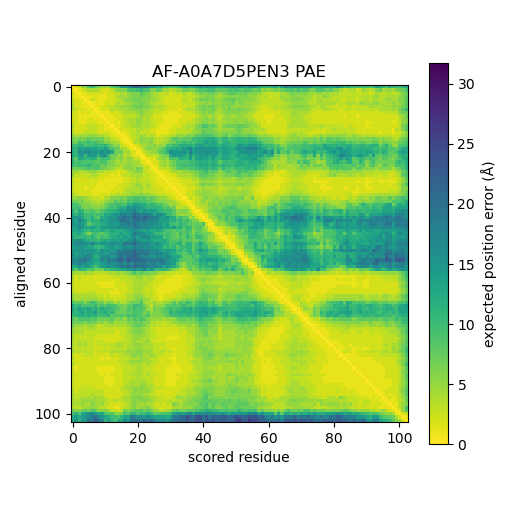 CA 1
ATOM 803 C C . THR A 1 101 ? 5.732 -14.869 -9.205 1.00 67.38 101 THR A C 1
ATOM 805 O O . THR A 1 101 ? 5.271 -15.917 -8.768 1.00 67.38 101 THR A O 1
ATOM 808 N N . GLU A 1 102 ? 6.860 -14.336 -8.734 1.00 57.91 102 GLU A N 1
ATOM 809 C CA . GLU A 1 102 ? 7.684 -14.931 -7.671 1.00 57.91 102 GLU A CA 1
ATOM 810 C C . GLU A 1 102 ? 7.279 -14.477 -6.252 1.00 57.91 102 GLU A C 1
ATOM 812 O O . GLU A 1 102 ? 8.090 -14.538 -5.327 1.00 57.91 102 GLU A O 1
ATOM 817 N N . TYR A 1 103 ? 6.034 -14.014 -6.068 1.00 48.88 103 TYR A N 1
ATOM 818 C CA . TYR A 1 103 ? 5.524 -13.491 -4.791 1.00 48.88 103 TYR A CA 1
ATOM 819 C C . TYR A 1 103 ? 4.507 -14.394 -4.078 1.00 48.88 103 TYR A C 1
ATOM 821 O O . TYR A 1 103 ? 3.491 -14.784 -4.701 1.00 48.88 103 TYR A O 1
#

Sequence (103 aa):
MPKRVEPGHYKVGRIEQKRNGPRPRKCGDFGVIKGENIEENGHLEWSHICEGIIKTSRWCAYRIGPGDNGTGTRTDLLKAFDSKSDAVDWLQSRYGNKFDTEY

Mean predicted aligned error: 6.4 Å

Nearest PDB structures (foldseek):
  8txr-assembly1_D  TM=2.755E-01  e=2.560E-01  Escherichia coli
  8txr-assembly1_C  TM=2.468E-01  e=4.640E-01  Escherichia coli
  7pd7-assembly1_A  TM=3.481E-01  e=4.721E+00  Chondromyces crocatus

Secondary structure (DSSP, 8-state):
-PEEEETTEEEEEEE---TTSS-GGG-EEEEEEEHHHHHHTT-HHHHTTSTTTTTSS-EEEEEEEE-TTS-SEEEEEEEEESSHHHHHHHHHHHHGGGS-TT-

Solvent-accessible surface area (backbone atoms only — not comparable to full-atom values): 5703 Å² total; per-residue (Å²): 114,68,43,75,76,49,90,58,29,31,40,58,44,37,25,76,77,45,99,88,44,62,59,39,74,70,25,30,40,30,31,40,35,29,18,53,52,38,66,77,68,67,41,67,78,48,54,75,54,38,67,94,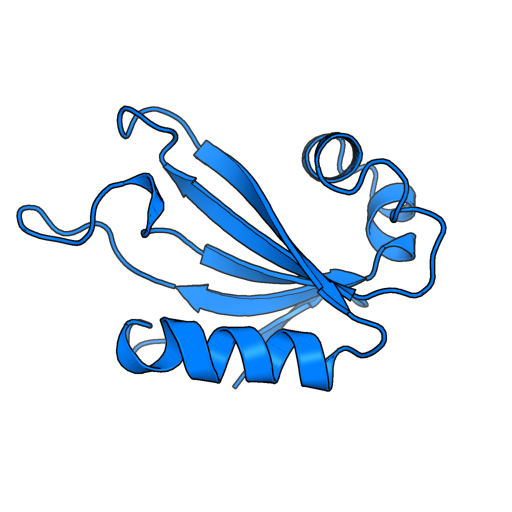41,38,91,34,88,29,18,35,20,35,38,41,20,34,26,91,84,54,59,65,80,37,78,42,66,74,50,75,30,80,39,65,65,60,33,50,52,51,47,43,76,76,42,43,95,59,34,52,88,92,99